Protein AF-A0A1Y4K8Y3-F1 (afdb_monomer_lite)

Structure (mmCIF, N/CA/C/O backbone):
data_AF-A0A1Y4K8Y3-F1
#
_entry.id   AF-A0A1Y4K8Y3-F1
#
loop_
_atom_site.group_PDB
_atom_site.id
_atom_site.type_symbol
_atom_site.label_atom_id
_atom_site.label_alt_id
_atom_site.label_comp_id
_atom_site.label_asym_id
_atom_site.label_entity_id
_atom_site.label_seq_id
_atom_site.pdbx_PDB_ins_code
_atom_site.Cartn_x
_atom_site.Cartn_y
_atom_site.Cartn_z
_atom_site.occupancy
_atom_site.B_iso_or_equiv
_atom_site.auth_seq_id
_atom_site.auth_comp_id
_atom_site.auth_asym_id
_atom_site.auth_atom_id
_atom_site.pdbx_PDB_model_num
ATOM 1 N N . MET A 1 1 ? -15.228 -3.452 18.175 1.00 73.75 1 MET A N 1
ATOM 2 C CA . MET A 1 1 ? -16.050 -2.601 17.292 1.00 73.75 1 MET A CA 1
ATOM 3 C C . MET A 1 1 ? -17.521 -2.968 17.470 1.00 73.75 1 MET A C 1
ATOM 5 O O . MET A 1 1 ? -17.824 -4.160 17.408 1.00 73.75 1 MET A O 1
ATOM 9 N N . PRO A 1 2 ? -18.413 -1.992 17.716 1.00 83.81 2 PRO A N 1
ATOM 10 C CA . PRO A 1 2 ? -19.859 -2.220 17.795 1.00 83.81 2 PRO A CA 1
ATOM 11 C C . PRO A 1 2 ? -20.422 -2.843 16.509 1.00 83.81 2 PRO A C 1
ATOM 13 O O . PRO A 1 2 ? -19.918 -2.574 15.419 1.00 83.81 2 PRO A O 1
ATOM 16 N N . LYS A 1 3 ? -21.483 -3.657 16.615 1.00 85.31 3 LYS A N 1
ATOM 17 C CA . LYS A 1 3 ? -22.119 -4.289 15.438 1.00 85.31 3 LYS A CA 1
ATOM 18 C C . LYS A 1 3 ? -22.647 -3.255 14.435 1.00 85.31 3 LYS A C 1
ATOM 20 O O . LYS A 1 3 ? -22.544 -3.491 13.237 1.00 85.31 3 LYS A O 1
ATOM 25 N N . SER A 1 4 ? -23.154 -2.120 14.919 1.00 87.12 4 SER A N 1
ATOM 26 C CA . SER A 1 4 ? -23.685 -1.018 14.105 1.00 87.12 4 SER A CA 1
ATOM 27 C C . SER A 1 4 ? -22.644 -0.403 13.165 1.00 87.12 4 SER A C 1
ATOM 29 O O . SER A 1 4 ? -22.965 -0.058 12.036 1.00 87.12 4 SER A O 1
ATOM 31 N N . CYS A 1 5 ? -21.381 -0.331 13.586 1.00 86.19 5 CYS A N 1
ATOM 32 C CA . CYS A 1 5 ? -20.298 0.269 12.801 1.00 86.19 5 CYS A CA 1
ATOM 33 C C . CYS A 1 5 ? -19.606 -0.729 11.860 1.00 86.19 5 CYS A C 1
ATOM 35 O O . CYS A 1 5 ? -18.654 -0.370 11.171 1.00 86.19 5 CYS A O 1
ATOM 37 N N . ARG A 1 6 ? -20.046 -1.997 11.831 1.00 87.62 6 ARG A N 1
ATOM 38 C CA . ARG A 1 6 ? -19.361 -3.053 11.076 1.00 87.62 6 ARG A CA 1
ATOM 39 C C . ARG A 1 6 ? -19.302 -2.759 9.584 1.00 87.62 6 ARG A C 1
ATOM 41 O O . ARG A 1 6 ? -18.228 -2.868 9.015 1.00 87.62 6 ARG A O 1
ATOM 48 N N . PHE A 1 7 ? -20.426 -2.404 8.974 1.00 90.44 7 PHE A N 1
ATOM 49 C CA . PHE A 1 7 ? -20.489 -2.161 7.531 1.00 90.44 7 PHE A CA 1
ATOM 50 C C . PHE A 1 7 ? -19.975 -0.777 7.132 1.00 90.44 7 PHE A C 1
ATOM 52 O O . PHE A 1 7 ? -19.549 -0.601 6.002 1.00 90.44 7 PHE A O 1
ATOM 59 N N . LEU A 1 8 ? -19.985 0.181 8.062 1.00 87.69 8 LEU A N 1
ATOM 60 C CA . LEU A 1 8 ? -19.540 1.551 7.802 1.00 87.69 8 LEU A CA 1
ATOM 61 C C . LEU A 1 8 ? -18.028 1.726 7.955 1.00 87.69 8 LEU A C 1
ATOM 63 O O . LEU A 1 8 ? -17.446 2.558 7.277 1.00 87.69 8 LEU A O 1
ATOM 67 N N . ILE A 1 9 ? -17.405 0.971 8.861 1.00 87.75 9 ILE A N 1
ATOM 68 C CA . ILE A 1 9 ? -15.992 1.148 9.215 1.00 87.75 9 ILE A CA 1
ATOM 69 C C . ILE A 1 9 ? -15.259 -0.182 9.093 1.00 87.75 9 ILE A C 1
ATOM 71 O O . ILE A 1 9 ? -14.311 -0.310 8.333 1.00 87.75 9 ILE A O 1
ATOM 75 N N . GLY A 1 10 ? -15.722 -1.216 9.796 1.00 89.56 10 GLY A N 1
ATOM 76 C CA . GLY A 1 10 ? -14.956 -2.460 9.890 1.00 89.56 10 GLY A CA 1
ATOM 77 C C . GLY A 1 10 ? -14.753 -3.200 8.570 1.00 89.56 10 GLY A C 1
ATOM 78 O O . GLY A 1 10 ? -13.669 -3.730 8.348 1.00 89.56 10 GLY A O 1
ATOM 79 N N . VAL A 1 11 ? -15.781 -3.265 7.720 1.00 92.81 11 VAL A N 1
ATOM 8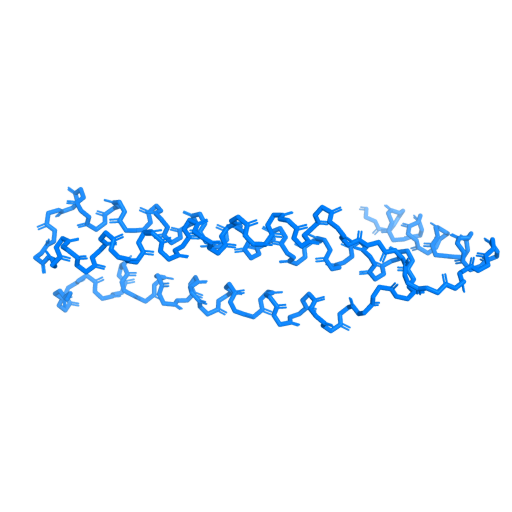0 C CA . VAL A 1 11 ? -15.690 -3.897 6.397 1.00 92.81 11 VAL A CA 1
ATOM 81 C C . VAL A 1 11 ? -14.781 -3.075 5.474 1.00 92.81 11 VAL A C 1
ATOM 83 O O . VAL A 1 11 ? -13.788 -3.654 5.036 1.00 92.81 11 VAL A O 1
ATOM 86 N N . PRO A 1 12 ? -15.001 -1.758 5.273 1.00 93.81 12 PRO A N 1
ATOM 87 C CA . PRO A 1 12 ? -14.096 -0.926 4.477 1.00 93.81 12 PRO A CA 1
ATOM 88 C C . PRO A 1 12 ? -12.637 -0.992 4.937 1.00 93.81 12 PRO A C 1
ATOM 90 O O . PRO A 1 12 ? -11.755 -1.281 4.137 1.00 93.81 12 PRO A O 1
ATOM 93 N N . THR A 1 13 ? -12.364 -0.852 6.237 1.00 93.31 13 THR A N 1
ATOM 94 C CA . THR A 1 13 ? -10.989 -0.913 6.757 1.00 93.31 13 THR A CA 1
ATOM 95 C C . THR A 1 13 ? -10.343 -2.284 6.527 1.00 93.31 13 THR A C 1
ATOM 97 O O . THR A 1 13 ? -9.154 -2.379 6.214 1.00 93.31 13 THR A O 1
ATOM 100 N N . ALA A 1 14 ? -11.108 -3.375 6.644 1.00 94.12 14 ALA A N 1
ATOM 101 C CA . ALA A 1 14 ? -10.604 -4.713 6.336 1.00 94.12 14 ALA A CA 1
ATOM 102 C C . ALA A 1 14 ? -10.335 -4.907 4.832 1.00 94.12 14 ALA A C 1
ATOM 104 O O . ALA A 1 14 ? -9.379 -5.594 4.463 1.00 94.12 14 ALA A O 1
ATOM 105 N N . GLU A 1 15 ? -11.154 -4.311 3.968 1.00 96.62 15 GLU A N 1
ATOM 106 C CA . GLU A 1 15 ? -10.958 -4.317 2.517 1.00 96.62 15 GLU A CA 1
ATOM 107 C C . GLU A 1 15 ? -9.724 -3.508 2.115 1.00 96.62 15 GLU A C 1
ATOM 109 O O . GLU A 1 15 ? -8.901 -4.027 1.361 1.00 96.62 15 GLU A O 1
ATOM 114 N N . THR A 1 16 ? -9.520 -2.323 2.693 1.00 97.19 16 THR A N 1
ATOM 115 C CA . THR A 1 16 ? -8.303 -1.514 2.519 1.00 97.19 16 THR A CA 1
ATOM 116 C C . THR A 1 16 ? -7.059 -2.300 2.934 1.00 97.19 16 THR A C 1
ATOM 118 O O . THR A 1 16 ? -6.095 -2.397 2.176 1.00 97.19 16 THR A O 1
ATOM 121 N N . ALA A 1 17 ? -7.088 -2.967 4.095 1.00 96.19 17 ALA A N 1
ATOM 122 C CA . ALA A 1 17 ? -5.971 -3.802 4.543 1.00 96.19 17 ALA A CA 1
ATOM 123 C C . ALA A 1 17 ? -5.693 -4.975 3.587 1.00 96.19 17 ALA A C 1
ATOM 125 O O . ALA A 1 17 ? -4.538 -5.328 3.337 1.00 96.19 17 ALA A O 1
ATOM 126 N N . ARG A 1 18 ? -6.741 -5.580 3.016 1.00 97.69 18 ARG A N 1
ATOM 127 C CA . ARG A 1 18 ? -6.597 -6.635 2.005 1.00 97.69 18 ARG A CA 1
ATOM 128 C C . ARG A 1 18 ? -6.032 -6.082 0.694 1.00 97.69 18 ARG A C 1
ATOM 130 O O . ARG A 1 18 ? -5.166 -6.729 0.105 1.00 97.69 18 ARG A O 1
ATOM 137 N N . SER A 1 19 ? -6.492 -4.908 0.260 1.00 98.12 19 SER A N 1
ATOM 138 C CA . SER A 1 19 ? -5.987 -4.197 -0.921 1.00 98.12 19 SER A CA 1
ATOM 139 C C . SER A 1 19 ? -4.497 -3.900 -0.784 1.00 98.12 19 SER A C 1
ATOM 141 O O . SER A 1 19 ? -3.729 -4.263 -1.674 1.00 98.12 19 SER A O 1
ATOM 143 N N . MET A 1 20 ? -4.070 -3.391 0.377 1.00 97.69 20 MET A N 1
ATOM 144 C CA . MET A 1 20 ? -2.667 -3.117 0.690 1.00 97.69 20 MET A CA 1
ATOM 145 C C . MET A 1 20 ? -1.797 -4.353 0.437 1.00 97.69 20 MET A C 1
ATOM 147 O O . MET A 1 20 ? -0.831 -4.307 -0.325 1.00 97.69 20 MET A O 1
ATOM 151 N N . VAL A 1 21 ? -2.166 -5.494 1.030 1.00 97.44 21 VAL A N 1
ATOM 152 C CA . VAL A 1 21 ? -1.422 -6.753 0.867 1.00 97.44 21 VAL A CA 1
ATOM 153 C C . VAL A 1 21 ? -1.449 -7.233 -0.585 1.00 97.44 21 VAL A C 1
ATOM 155 O O . VAL A 1 21 ? -0.421 -7.673 -1.104 1.00 97.44 21 VAL A O 1
ATOM 158 N N . ALA A 1 22 ? -2.592 -7.121 -1.266 1.00 98.19 22 ALA A N 1
ATOM 159 C CA . ALA A 1 22 ? -2.715 -7.492 -2.671 1.00 98.19 22 ALA A CA 1
ATOM 160 C C . ALA A 1 22 ? -1.815 -6.630 -3.571 1.00 98.19 22 ALA A C 1
ATOM 162 O O . ALA A 1 22 ? -1.148 -7.161 -4.456 1.00 98.19 22 ALA A O 1
ATOM 163 N N . ASN A 1 23 ? -1.735 -5.323 -3.326 1.00 98.31 23 ASN A N 1
ATOM 164 C CA . ASN A 1 23 ? -0.879 -4.401 -4.068 1.00 98.31 23 ASN A CA 1
ATOM 165 C C . ASN A 1 23 ? 0.606 -4.667 -3.807 1.00 98.31 23 ASN A C 1
ATOM 167 O O . ASN A 1 23 ? 1.394 -4.701 -4.752 1.00 98.31 23 ASN A O 1
ATOM 171 N N . ILE A 1 24 ? 0.991 -4.967 -2.564 1.00 97.75 24 ILE A N 1
ATOM 172 C CA . ILE A 1 24 ? 2.355 -5.411 -2.244 1.00 97.75 24 ILE A CA 1
ATOM 173 C C . ILE A 1 24 ? 2.692 -6.683 -3.027 1.00 97.75 24 ILE A C 1
ATOM 175 O O . ILE A 1 24 ? 3.727 -6.742 -3.689 1.00 97.75 24 ILE A O 1
ATOM 179 N N . ASN A 1 25 ? 1.818 -7.690 -2.985 1.00 98.06 25 ASN A N 1
ATOM 180 C CA . ASN A 1 25 ? 2.013 -8.955 -3.688 1.00 98.06 25 ASN A CA 1
ATOM 181 C C . ASN A 1 25 ? 2.154 -8.741 -5.209 1.00 98.06 25 ASN A C 1
ATOM 183 O O . ASN A 1 25 ? 3.150 -9.171 -5.796 1.00 98.06 25 ASN A O 1
ATOM 187 N N . ARG A 1 26 ? 1.243 -7.974 -5.824 1.00 97.75 26 ARG A N 1
ATOM 188 C CA . ARG A 1 26 ? 1.317 -7.588 -7.245 1.00 97.75 26 ARG A CA 1
ATOM 189 C C . ARG A 1 26 ? 2.638 -6.905 -7.579 1.00 97.75 26 ARG A C 1
ATOM 191 O O . ARG A 1 26 ? 3.278 -7.281 -8.555 1.00 97.75 26 ARG A O 1
ATOM 198 N N . ALA A 1 27 ? 3.104 -5.973 -6.748 1.00 97.44 27 ALA A N 1
ATOM 199 C CA . ALA A 1 27 ? 4.383 -5.301 -6.965 1.00 97.44 27 ALA A CA 1
ATOM 200 C C . ALA A 1 27 ? 5.570 -6.280 -7.036 1.00 97.44 27 ALA A C 1
ATOM 202 O O . ALA A 1 27 ? 6.507 -6.057 -7.803 1.00 97.44 27 ALA A O 1
ATOM 203 N N . TYR A 1 28 ? 5.553 -7.365 -6.255 1.00 94.81 28 TYR A N 1
ATOM 204 C CA . TYR A 1 28 ? 6.615 -8.374 -6.305 1.00 94.81 28 TYR A CA 1
ATOM 205 C C . TYR A 1 28 ? 6.546 -9.272 -7.539 1.00 94.81 28 TYR A C 1
ATOM 207 O O . TYR A 1 28 ? 7.605 -9.711 -7.988 1.00 94.81 28 TYR A O 1
ATOM 215 N N . HIS A 1 29 ? 5.358 -9.493 -8.109 1.00 96.62 29 HIS A N 1
ATOM 216 C CA . HIS A 1 29 ? 5.208 -10.216 -9.375 1.00 96.62 29 HIS A CA 1
ATOM 217 C C . HIS A 1 29 ? 5.820 -9.461 -10.562 1.00 96.62 29 HIS A C 1
ATOM 219 O O . HIS A 1 29 ? 6.350 -10.092 -11.475 1.00 96.62 29 HIS A O 1
ATOM 225 N N . PHE A 1 30 ? 5.850 -8.127 -10.520 1.00 94.38 30 PHE A N 1
ATOM 226 C CA . PHE A 1 30 ? 6.629 -7.324 -11.464 1.00 94.38 30 PHE A CA 1
ATOM 227 C C . PHE A 1 30 ? 8.110 -7.323 -11.066 1.00 94.38 30 PHE A C 1
ATOM 229 O O . PHE A 1 30 ? 8.621 -6.394 -10.436 1.00 94.38 30 PHE A O 1
ATOM 236 N N . TYR A 1 31 ? 8.831 -8.395 -11.394 1.00 91.75 31 TYR A N 1
ATOM 237 C CA . TYR A 1 31 ? 10.282 -8.425 -11.210 1.00 91.75 31 TYR A CA 1
ATOM 238 C C . TYR A 1 31 ? 10.945 -7.386 -12.132 1.00 91.75 31 TYR A C 1
ATOM 240 O O . TYR A 1 31 ? 10.615 -7.348 -13.317 1.00 91.75 31 TYR A O 1
ATOM 248 N N . PRO A 1 32 ? 11.869 -6.539 -11.640 1.00 91.00 32 PRO A N 1
ATOM 249 C CA . PRO A 1 32 ? 12.369 -5.381 -12.380 1.00 91.00 32 PRO A CA 1
ATOM 250 C C . PRO A 1 32 ? 13.418 -5.758 -13.446 1.00 91.00 32 PRO A C 1
ATOM 252 O O . PRO A 1 32 ? 14.528 -5.242 -13.435 1.00 91.00 32 PRO A O 1
ATOM 255 N N . SER A 1 33 ? 13.082 -6.665 -14.361 1.00 89.25 33 SER A N 1
ATOM 256 C CA . SER A 1 33 ? 13.911 -7.091 -15.500 1.00 89.25 33 SER A CA 1
ATOM 257 C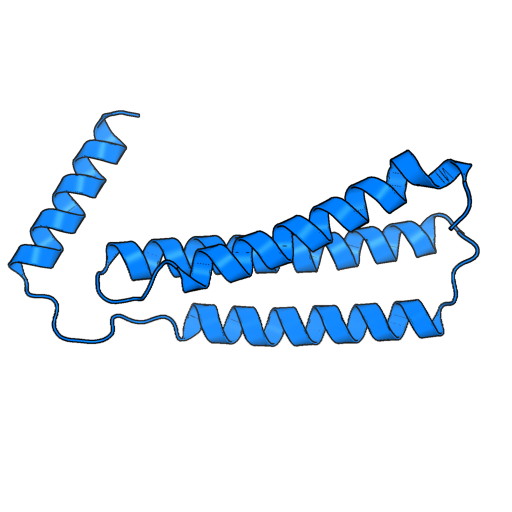 C . SER A 1 33 ? 13.739 -6.224 -16.751 1.00 89.25 33 SER A C 1
ATOM 259 O O . SER A 1 33 ? 14.579 -6.278 -17.644 1.00 89.25 33 SER A O 1
ATOM 261 N N . SER A 1 34 ? 12.678 -5.419 -16.819 1.00 87.94 34 SER A N 1
ATOM 262 C CA . SER A 1 34 ? 12.414 -4.448 -17.887 1.00 87.94 34 SER A CA 1
ATOM 263 C C . SER A 1 34 ? 12.046 -3.085 -17.303 1.00 87.94 34 SER A C 1
ATOM 265 O O . SER A 1 34 ? 11.612 -2.979 -16.147 1.00 87.94 34 SER A O 1
ATOM 267 N N . SER A 1 35 ? 12.201 -2.027 -18.100 1.00 86.12 35 SER A N 1
ATOM 268 C CA . SER A 1 35 ? 11.756 -0.671 -17.753 1.00 86.12 35 SER A CA 1
ATOM 269 C C . SER A 1 35 ? 10.265 -0.631 -17.417 1.00 86.12 35 SER A C 1
ATOM 271 O O . SER A 1 35 ? 9.881 0.005 -16.433 1.00 86.12 35 SER A O 1
ATOM 273 N N . PHE A 1 36 ? 9.442 -1.371 -18.164 1.00 87.94 36 PHE A N 1
ATOM 274 C CA . PHE A 1 36 ? 8.015 -1.511 -17.882 1.00 87.94 36 PHE A CA 1
ATOM 275 C C . PHE A 1 36 ? 7.750 -2.137 -16.504 1.00 87.94 36 PHE A C 1
ATOM 277 O O . PHE A 1 36 ? 7.013 -1.574 -15.696 1.00 87.94 36 PHE A O 1
ATOM 284 N N . ASN A 1 37 ? 8.418 -3.245 -16.167 1.00 91.44 37 ASN A N 1
ATOM 285 C CA . ASN A 1 37 ? 8.223 -3.898 -14.869 1.00 91.44 37 ASN A CA 1
ATOM 286 C C . ASN A 1 37 ? 8.689 -3.023 -13.698 1.00 91.44 37 ASN A C 1
ATOM 288 O O . ASN A 1 37 ? 8.099 -3.058 -12.619 1.00 91.44 37 ASN A O 1
ATOM 292 N N . VAL A 1 38 ? 9.737 -2.217 -13.893 1.00 92.62 38 VAL A N 1
ATOM 293 C CA . VAL A 1 38 ? 10.164 -1.212 -12.906 1.00 92.62 38 VAL A CA 1
ATOM 294 C C . VAL A 1 38 ? 9.055 -0.186 -12.663 1.00 92.62 38 VAL A C 1
ATOM 296 O O . VAL A 1 38 ? 8.809 0.176 -11.508 1.00 92.62 38 VAL A O 1
ATOM 299 N N . LEU A 1 39 ? 8.387 0.275 -13.723 1.00 92.81 39 LEU A N 1
ATOM 300 C CA . LEU A 1 39 ? 7.285 1.231 -13.638 1.00 92.81 39 LEU A CA 1
ATOM 301 C C . LEU A 1 39 ? 6.072 0.624 -12.924 1.00 92.81 39 LEU A C 1
ATOM 303 O O . LEU A 1 39 ? 5.611 1.188 -11.931 1.00 92.81 39 LEU A O 1
ATOM 307 N N . GLU A 1 40 ? 5.624 -0.560 -13.340 1.00 94.94 40 GLU A N 1
ATOM 308 C CA . GLU A 1 40 ? 4.480 -1.245 -12.726 1.00 94.94 40 GLU A CA 1
ATOM 309 C C . GLU A 1 40 ? 4.744 -1.595 -11.258 1.00 94.94 40 GLU A C 1
ATOM 311 O O . GLU A 1 40 ? 3.912 -1.345 -10.383 1.00 94.94 40 GLU A O 1
ATOM 316 N N . ARG A 1 41 ? 5.951 -2.060 -10.923 1.00 96.94 41 ARG A N 1
ATOM 317 C CA . ARG A 1 41 ? 6.331 -2.289 -9.524 1.00 96.94 41 ARG A CA 1
ATOM 318 C C . ARG A 1 41 ? 6.239 -1.016 -8.687 1.00 96.94 41 ARG A C 1
ATOM 320 O O . ARG A 1 41 ? 5.727 -1.054 -7.569 1.00 96.94 41 ARG A O 1
ATOM 327 N N . ARG A 1 42 ? 6.708 0.125 -9.204 1.00 97.25 42 ARG A N 1
ATOM 328 C CA . ARG A 1 42 ? 6.595 1.420 -8.507 1.00 97.25 42 ARG A CA 1
ATOM 329 C C . ARG A 1 42 ? 5.142 1.871 -8.363 1.00 97.25 42 ARG A C 1
ATOM 331 O O . ARG A 1 42 ? 4.798 2.432 -7.319 1.00 97.25 42 ARG A O 1
ATOM 338 N N . ARG A 1 43 ? 4.303 1.610 -9.369 1.00 97.25 43 ARG A N 1
ATOM 339 C CA . ARG A 1 43 ? 2.863 1.886 -9.344 1.00 97.25 43 ARG A CA 1
ATOM 340 C C . ARG A 1 43 ? 2.181 1.117 -8.216 1.00 97.25 43 ARG A C 1
ATOM 342 O O . ARG A 1 43 ? 1.601 1.743 -7.336 1.00 97.25 43 ARG A O 1
ATOM 349 N N . TYR A 1 44 ? 2.321 -0.206 -8.169 1.00 98.31 44 TYR A N 1
ATOM 350 C CA . TYR A 1 44 ? 1.687 -1.017 -7.123 1.00 98.31 44 TYR A CA 1
ATOM 351 C C . TYR A 1 44 ? 2.234 -0.736 -5.719 1.00 98.31 44 TYR A C 1
ATOM 353 O O . TYR A 1 44 ? 1.463 -0.723 -4.764 1.00 98.31 44 TYR A O 1
ATOM 361 N N . LEU A 1 45 ? 3.529 -0.425 -5.575 1.00 98.19 45 LEU A N 1
ATOM 362 C CA . LEU A 1 45 ? 4.064 0.053 -4.293 1.00 98.19 45 LEU A CA 1
ATOM 363 C C . LEU A 1 45 ? 3.439 1.387 -3.869 1.00 98.19 45 LEU A C 1
ATOM 365 O O . LEU A 1 45 ? 3.227 1.602 -2.683 1.00 98.19 45 LEU A O 1
ATOM 369 N N . THR A 1 46 ? 3.132 2.276 -4.816 1.00 98.31 46 THR A N 1
ATOM 370 C CA . THR A 1 46 ? 2.441 3.542 -4.525 1.00 98.31 46 THR A CA 1
ATOM 371 C C . THR A 1 46 ? 0.999 3.306 -4.090 1.00 98.31 46 THR A C 1
ATOM 373 O O . THR A 1 46 ? 0.573 3.908 -3.113 1.00 98.31 46 THR A O 1
ATOM 376 N N . LEU A 1 47 ? 0.281 2.391 -4.746 1.00 98.38 47 LEU A N 1
ATOM 377 C CA . LEU A 1 47 ? -1.071 2.008 -4.330 1.00 98.38 47 LEU A CA 1
ATOM 378 C C . LEU A 1 47 ? -1.080 1.391 -2.926 1.00 98.38 47 LEU A C 1
ATOM 380 O O . LEU A 1 47 ? -1.912 1.754 -2.107 1.00 98.38 47 LEU A O 1
ATOM 384 N N . ALA A 1 48 ? -0.109 0.530 -2.609 1.00 98.38 48 ALA A N 1
ATOM 385 C CA . ALA A 1 48 ? 0.021 -0.028 -1.266 1.00 98.38 48 ALA A CA 1
ATOM 386 C C . ALA A 1 48 ? 0.302 1.046 -0.197 1.00 98.38 48 ALA A C 1
ATOM 388 O O . ALA A 1 48 ? -0.232 0.952 0.902 1.00 98.38 48 ALA A O 1
ATOM 389 N N . ILE A 1 49 ? 1.115 2.065 -0.511 1.00 98.19 49 ILE A N 1
ATOM 390 C CA . ILE A 1 49 ? 1.344 3.209 0.389 1.00 98.19 49 ILE A CA 1
ATOM 391 C C . ILE A 1 49 ? 0.039 3.979 0.615 1.00 98.19 49 ILE A C 1
ATOM 393 O O . ILE A 1 49 ? -0.285 4.275 1.760 1.00 98.19 49 ILE A O 1
ATOM 397 N N . ALA A 1 50 ? -0.721 4.249 -0.450 1.00 98.19 50 ALA A N 1
ATOM 398 C CA . ALA A 1 50 ? -2.014 4.921 -0.344 1.00 98.19 50 ALA A CA 1
ATOM 399 C C . ALA A 1 50 ? -3.004 4.118 0.519 1.00 98.19 50 ALA A C 1
ATOM 401 O O . ALA A 1 50 ? -3.688 4.694 1.360 1.00 98.19 50 ALA 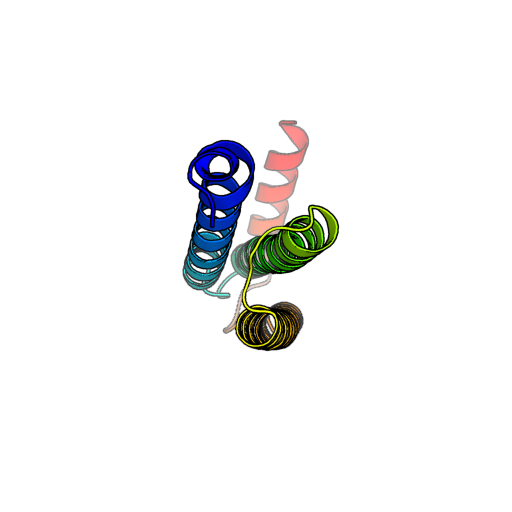A O 1
ATOM 402 N N . ASP A 1 51 ? -3.026 2.787 0.390 1.00 98.25 51 ASP A N 1
ATOM 403 C CA . ASP A 1 51 ? -3.838 1.929 1.260 1.00 98.25 51 ASP A CA 1
ATOM 404 C C . ASP A 1 51 ? -3.385 2.020 2.735 1.00 98.25 51 ASP A C 1
ATOM 406 O O . ASP A 1 51 ? -4.224 2.068 3.632 1.00 98.25 51 ASP A O 1
ATOM 410 N N . CYS A 1 52 ? -2.075 2.084 3.021 1.00 97.44 52 CYS A N 1
ATOM 411 C CA . CYS A 1 52 ? -1.581 2.304 4.389 1.00 97.44 52 CYS A CA 1
ATOM 412 C C . CYS A 1 52 ? -2.033 3.657 4.960 1.00 97.44 52 CYS A C 1
ATOM 414 O O . CYS A 1 52 ? -2.449 3.727 6.115 1.00 97.44 52 CYS A O 1
ATOM 416 N N . GLU A 1 53 ? -1.952 4.723 4.163 1.00 97.19 53 GLU A N 1
ATOM 417 C CA . GLU A 1 53 ? -2.410 6.062 4.549 1.00 97.19 53 GLU A CA 1
ATOM 418 C C . GLU A 1 53 ? -3.924 6.068 4.803 1.00 97.19 53 GLU A C 1
ATOM 420 O O . GLU A 1 53 ? -4.381 6.611 5.808 1.00 97.19 53 GLU A O 1
ATOM 425 N N . GLN A 1 54 ? -4.701 5.372 3.970 1.00 96.75 54 GLN A N 1
ATOM 426 C CA . GLN A 1 54 ? -6.137 5.205 4.177 1.00 96.75 54 GLN A CA 1
ATOM 427 C C . GLN A 1 54 ? -6.446 4.460 5.484 1.00 96.75 54 GLN A C 1
ATOM 429 O O . GLN A 1 54 ? -7.348 4.861 6.213 1.00 96.75 54 GLN A O 1
ATOM 434 N N . LEU A 1 55 ? -5.670 3.431 5.847 1.00 95.44 55 LEU A N 1
ATOM 435 C CA . LEU A 1 55 ? -5.824 2.761 7.145 1.00 95.44 55 LEU A CA 1
ATOM 436 C C . LEU A 1 55 ? -5.579 3.712 8.325 1.00 95.44 55 LEU A C 1
ATOM 438 O O . LEU A 1 55 ? -6.270 3.607 9.339 1.00 95.44 55 LEU A O 1
ATOM 442 N N . LEU A 1 56 ? -4.619 4.636 8.219 1.00 94.81 56 LEU A N 1
ATOM 443 C CA . LEU A 1 56 ? -4.385 5.658 9.246 1.00 94.81 56 LEU A CA 1
ATOM 444 C C . LEU A 1 56 ? -5.579 6.614 9.370 1.00 94.81 56 LEU A C 1
ATOM 446 O O . LEU A 1 56 ? -6.008 6.907 10.488 1.00 94.81 56 LEU A O 1
ATOM 450 N N . LEU A 1 57 ? -6.155 7.041 8.244 1.00 94.19 57 LEU A N 1
ATOM 451 C CA . LEU A 1 57 ? -7.357 7.880 8.221 1.00 94.19 57 LEU A CA 1
ATOM 452 C C . LEU A 1 57 ? -8.569 7.156 8.820 1.00 94.19 57 LEU A C 1
ATOM 454 O O . LEU A 1 57 ? -9.294 7.735 9.629 1.00 94.19 57 LEU A O 1
ATOM 458 N N . ASP A 1 58 ? -8.755 5.875 8.503 1.00 91.62 58 ASP A N 1
ATOM 459 C CA . ASP A 1 58 ? -9.810 5.043 9.085 1.00 91.62 58 ASP A CA 1
ATOM 460 C C . ASP A 1 58 ? -9.644 4.922 10.611 1.00 91.62 58 ASP A C 1
ATOM 462 O O . ASP A 1 58 ? -10.609 5.027 11.372 1.00 91.62 58 ASP A O 1
ATOM 466 N N . MET A 1 59 ? -8.406 4.733 11.083 1.00 90.56 59 MET A N 1
ATOM 467 C CA . MET A 1 59 ? -8.066 4.690 12.510 1.00 90.56 59 MET A CA 1
ATOM 468 C C . MET A 1 59 ? -8.338 6.017 13.220 1.00 90.56 59 MET A C 1
ATOM 470 O O . MET A 1 59 ? -8.859 6.017 14.339 1.00 90.56 59 MET A O 1
ATOM 474 N N . GLN A 1 60 ? -8.045 7.138 12.567 1.00 90.06 60 GLN A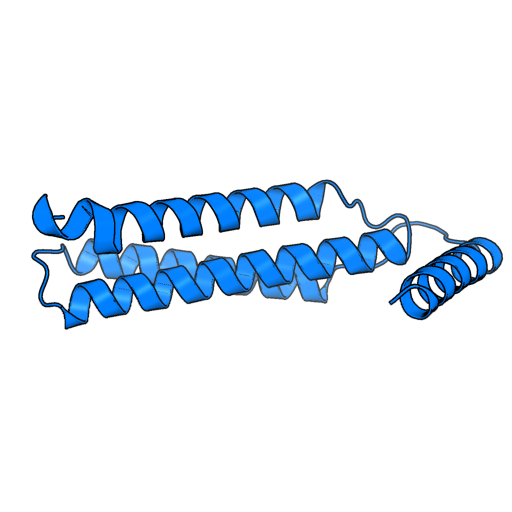 N 1
ATOM 475 C CA . GLN A 1 60 ? -8.393 8.461 13.070 1.00 90.06 60 GLN A CA 1
ATOM 476 C C . GLN A 1 60 ? -9.914 8.652 13.128 1.00 90.06 60 GLN A C 1
ATOM 478 O O . GLN A 1 60 ? -10.437 9.047 14.168 1.00 90.06 60 GLN A O 1
ATOM 483 N N . CYS A 1 61 ? -10.641 8.258 12.081 1.00 89.62 61 CYS A N 1
ATOM 484 C CA . CYS A 1 61 ? -12.102 8.304 12.051 1.00 89.62 61 CYS A CA 1
ATOM 485 C C . CYS A 1 61 ? -12.724 7.480 13.191 1.00 89.62 61 CYS A C 1
ATOM 487 O O . CYS A 1 61 ? -13.643 7.942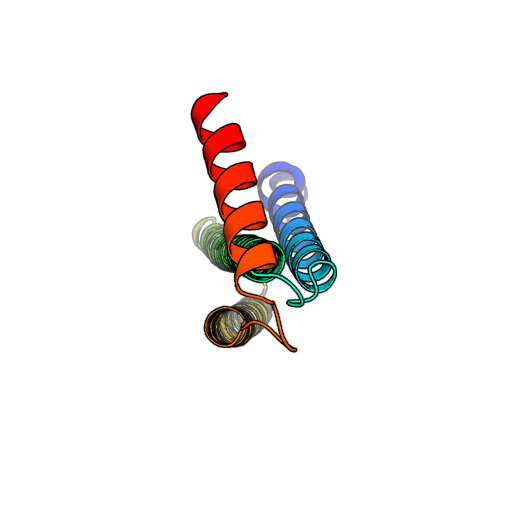 13.866 1.00 89.62 61 CYS A O 1
ATOM 489 N N . MET A 1 62 ? -12.184 6.289 13.478 1.00 88.50 62 MET A N 1
ATOM 490 C CA . MET A 1 62 ? -12.625 5.460 14.606 1.00 88.50 62 MET A CA 1
ATOM 491 C C . MET A 1 62 ? -12.470 6.159 15.961 1.00 88.50 62 MET A C 1
ATOM 493 O O . MET A 1 62 ? -13.326 5.992 16.835 1.00 88.50 62 MET A O 1
ATOM 497 N N . LYS A 1 63 ? -11.383 6.916 16.141 1.00 87.19 63 LYS A N 1
ATOM 498 C CA . LYS A 1 63 ? -11.125 7.702 17.350 1.00 87.19 63 LYS A CA 1
ATOM 499 C C . LYS A 1 63 ? -12.081 8.894 17.443 1.00 87.19 63 LYS A C 1
ATOM 501 O O . LYS A 1 63 ? -12.707 9.077 18.485 1.00 87.19 63 LYS A O 1
ATOM 506 N N . ASP A 1 64 ? -12.226 9.656 16.363 1.00 88.88 64 ASP A N 1
ATOM 507 C CA . ASP A 1 64 ? -13.033 10.882 16.323 1.00 88.88 64 ASP A CA 1
ATOM 508 C C . ASP A 1 64 ? -14.537 10.588 16.442 1.00 88.88 64 ASP A C 1
ATOM 510 O O . ASP A 1 64 ? -15.278 11.347 17.062 1.00 88.88 64 ASP A O 1
ATOM 514 N N . ALA A 1 65 ? -14.985 9.432 15.945 1.00 86.38 65 ALA A N 1
ATOM 515 C CA . ALA A 1 65 ? -16.350 8.937 16.123 1.00 86.38 65 ALA A CA 1
ATOM 516 C C . ALA A 1 65 ? -16.654 8.447 17.557 1.00 86.38 65 ALA A C 1
ATOM 518 O O . ALA A 1 65 ? -17.769 7.995 17.825 1.00 86.38 65 ALA A O 1
ATOM 519 N N . GLY A 1 66 ? -15.682 8.485 18.478 1.00 85.69 66 GLY A N 1
ATOM 520 C CA . GLY A 1 66 ? -15.877 8.102 19.878 1.00 85.69 66 GLY A CA 1
ATOM 521 C C . GLY A 1 66 ? -16.171 6.614 20.077 1.00 85.69 66 GLY A C 1
ATOM 522 O O . GLY A 1 66 ? -16.855 6.234 21.030 1.00 85.69 66 GLY A O 1
ATOM 523 N N . LEU A 1 67 ? -15.696 5.750 19.173 1.00 85.69 67 LEU A N 1
ATOM 524 C CA . LEU A 1 67 ? -15.934 4.317 19.304 1.00 85.69 67 LEU A CA 1
ATOM 525 C C . LEU A 1 67 ? -15.244 3.764 20.561 1.00 85.69 67 LEU A C 1
ATOM 527 O O . LEU A 1 67 ? -14.154 4.211 20.917 1.00 85.69 67 LEU A O 1
ATOM 531 N N . PRO A 1 68 ? -15.813 2.731 21.211 1.00 85.44 68 PRO A N 1
ATOM 532 C CA . PRO A 1 68 ? -15.179 2.063 22.343 1.00 85.44 68 PRO A CA 1
ATOM 533 C C . PRO A 1 68 ? -14.020 1.184 21.845 1.00 85.44 68 PRO A C 1
ATOM 535 O O . PRO A 1 68 ? -14.140 -0.039 21.708 1.00 85.44 68 PRO A O 1
ATOM 538 N N . ILE A 1 69 ? -12.907 1.826 21.497 1.00 84.38 69 ILE A N 1
ATOM 539 C CA . ILE A 1 69 ? -11.682 1.210 20.995 1.00 84.38 69 ILE A CA 1
ATOM 540 C C . ILE A 1 69 ? -10.575 1.279 22.046 1.00 84.38 69 ILE A C 1
ATOM 542 O O . ILE A 1 69 ? -10.468 2.222 22.824 1.00 84.38 69 ILE A O 1
ATOM 546 N N . ASN A 1 70 ? -9.725 0.255 22.068 1.00 88.19 70 ASN A N 1
ATOM 547 C CA . ASN A 1 70 ? -8.544 0.257 22.920 1.00 88.19 70 ASN A CA 1
ATOM 548 C C . ASN A 1 70 ? -7.465 1.137 22.269 1.00 88.19 70 ASN A C 1
ATOM 550 O O . ASN A 1 70 ? -6.873 0.735 21.266 1.00 88.19 70 ASN A O 1
ATOM 554 N N . VAL A 1 71 ? -7.218 2.312 22.852 1.00 84.69 71 VAL A N 1
ATOM 555 C CA . VAL A 1 71 ? -6.282 3.320 22.327 1.00 84.69 71 VAL A CA 1
ATOM 556 C C . VAL A 1 71 ? -4.859 2.772 22.212 1.00 84.69 71 VAL A C 1
ATOM 558 O O . VAL A 1 71 ? -4.239 2.941 21.171 1.00 84.69 71 VAL A O 1
ATOM 561 N N . ASN A 1 72 ? -4.379 2.001 23.192 1.00 88.81 72 ASN A N 1
ATOM 562 C CA . ASN A 1 72 ? -3.040 1.395 23.137 1.00 88.81 72 ASN A CA 1
ATOM 563 C C . ASN A 1 72 ? -2.898 0.421 21.955 1.00 88.81 72 ASN A C 1
ATOM 565 O O . ASN A 1 72 ? -1.853 0.346 21.310 1.00 88.81 72 ASN A O 1
ATOM 569 N N . ARG A 1 73 ? -3.958 -0.342 21.644 1.00 88.12 73 ARG A N 1
ATOM 570 C CA . ARG A 1 73 ? -3.963 -1.216 20.458 1.00 88.12 73 ARG A CA 1
ATOM 571 C C . ARG A 1 73 ? -3.987 -0.397 19.171 1.00 88.12 73 ARG A C 1
ATOM 573 O O . ARG A 1 73 ? -3.305 -0.783 18.228 1.00 88.12 73 ARG A O 1
ATOM 580 N N . LEU A 1 74 ? -4.734 0.706 19.140 1.00 88.38 74 LEU A N 1
ATOM 581 C CA . LEU A 1 74 ? -4.782 1.604 17.988 1.00 88.38 74 LEU A CA 1
ATOM 582 C C . LEU A 1 74 ? -3.417 2.258 17.732 1.00 88.38 74 LEU A C 1
ATOM 584 O O . LEU A 1 74 ? -2.931 2.226 16.610 1.00 88.38 74 LEU A O 1
ATOM 588 N N . GLU A 1 75 ? -2.755 2.765 18.770 1.00 89.50 75 GLU A N 1
ATOM 589 C CA . GLU A 1 75 ? -1.414 3.351 18.669 1.00 89.50 75 GLU A CA 1
ATOM 590 C C . GLU A 1 75 ? -0.380 2.355 18.138 1.00 89.50 75 GLU A C 1
ATOM 592 O O . GLU A 1 75 ? 0.465 2.714 17.319 1.00 89.50 75 GLU A O 1
ATOM 597 N N . ASN A 1 76 ? -0.450 1.091 18.561 1.00 92.75 76 ASN A N 1
ATOM 598 C CA . ASN A 1 76 ? 0.422 0.051 18.020 1.00 92.75 76 ASN A CA 1
ATOM 599 C C . ASN A 1 76 ? 0.166 -0.191 16.526 1.00 92.75 76 ASN A C 1
ATOM 601 O O . ASN A 1 76 ? 1.121 -0.349 15.770 1.00 92.75 76 ASN A O 1
ATOM 605 N N . LEU A 1 77 ? -1.098 -0.187 16.090 1.00 91.44 77 LEU A N 1
ATOM 606 C CA . LEU A 1 77 ? -1.448 -0.328 14.674 1.00 91.44 77 LEU A CA 1
ATOM 607 C C . LEU A 1 77 ? -0.975 0.871 13.844 1.00 91.44 77 LEU A C 1
ATOM 609 O O . LEU A 1 77 ? -0.439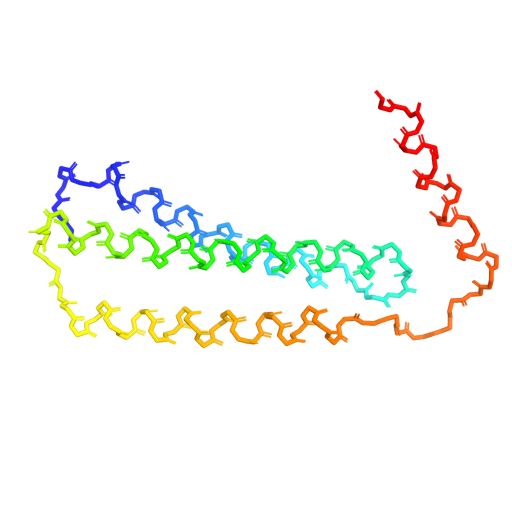 0.667 12.759 1.00 91.44 77 LEU A O 1
ATOM 613 N N . ILE A 1 78 ? -1.096 2.089 14.375 1.00 92.00 78 ILE A N 1
ATOM 614 C CA . ILE A 1 78 ? -0.576 3.311 13.747 1.00 92.00 78 ILE A CA 1
ATOM 615 C C . ILE A 1 78 ? 0.940 3.199 13.556 1.00 92.00 78 ILE A C 1
ATOM 617 O O . ILE A 1 78 ? 1.425 3.310 12.434 1.00 92.00 78 ILE A O 1
ATOM 621 N N . LYS A 1 79 ? 1.687 2.850 14.614 1.00 95.06 79 LYS A N 1
ATOM 622 C CA . LYS A 1 79 ? 3.147 2.655 14.535 1.00 95.06 79 LYS A CA 1
ATOM 623 C C . LYS A 1 79 ? 3.539 1.592 13.507 1.00 95.06 79 LYS A C 1
ATOM 625 O O . LYS A 1 79 ? 4.543 1.744 12.814 1.00 95.06 79 LYS A O 1
ATOM 630 N N . MET A 1 80 ? 2.772 0.505 13.416 1.00 95.06 80 MET A N 1
ATOM 631 C CA . MET A 1 80 ? 2.996 -0.539 12.414 1.00 95.06 80 MET A CA 1
ATOM 632 C C . MET A 1 80 ? 2.754 -0.026 10.992 1.00 95.06 80 MET A C 1
ATOM 634 O O . MET A 1 80 ? 3.570 -0.308 10.116 1.00 95.06 80 MET A O 1
ATOM 638 N N . ALA A 1 81 ? 1.672 0.722 10.768 1.00 93.94 81 ALA A N 1
ATOM 639 C CA . ALA A 1 81 ? 1.352 1.307 9.470 1.00 93.94 81 ALA A CA 1
ATOM 640 C C . ALA A 1 81 ? 2.410 2.337 9.038 1.00 93.94 81 ALA A C 1
ATOM 642 O O . ALA A 1 81 ? 2.924 2.230 7.928 1.00 93.94 81 ALA A O 1
ATOM 643 N N . ASP A 1 82 ? 2.834 3.239 9.927 1.00 95.12 82 ASP A N 1
ATOM 644 C CA . ASP A 1 82 ? 3.903 4.214 9.656 1.00 95.12 82 ASP A CA 1
ATOM 645 C C . ASP A 1 82 ? 5.233 3.532 9.306 1.00 95.12 82 ASP A C 1
ATOM 647 O O . ASP A 1 82 ? 5.912 3.891 8.337 1.00 95.12 82 ASP A O 1
ATOM 651 N N . ALA A 1 83 ? 5.604 2.499 10.069 1.00 97.06 83 ALA A N 1
ATOM 652 C CA . ALA A 1 83 ? 6.803 1.720 9.787 1.00 97.06 83 ALA A CA 1
ATOM 653 C C . ALA A 1 83 ? 6.716 1.021 8.420 1.00 97.06 83 ALA A C 1
ATOM 655 O O . ALA A 1 83 ? 7.721 0.925 7.708 1.00 97.06 83 ALA A O 1
ATOM 656 N N . GLU A 1 84 ? 5.536 0.531 8.039 1.00 97.00 84 GLU A N 1
ATOM 657 C CA . GLU A 1 84 ? 5.327 -0.105 6.741 1.00 97.00 84 GLU A CA 1
ATOM 658 C C . GLU A 1 84 ? 5.372 0.911 5.594 1.00 97.00 84 GLU A C 1
ATOM 660 O O . GLU A 1 84 ? 6.071 0.664 4.609 1.00 97.00 84 GLU A O 1
ATOM 665 N N . ILE A 1 85 ? 4.769 2.095 5.752 1.00 97.44 85 ILE A N 1
ATOM 666 C CA . ILE A 1 85 ? 4.888 3.214 4.802 1.00 97.44 85 ILE A CA 1
ATOM 667 C C . ILE A 1 85 ? 6.365 3.521 4.537 1.00 97.44 85 ILE A C 1
ATOM 669 O O . ILE A 1 85 ? 6.790 3.548 3.379 1.00 97.44 85 ILE A O 1
ATOM 673 N N . GLY A 1 86 ? 7.180 3.665 5.588 1.00 97.88 86 GLY A N 1
ATOM 674 C CA . GLY A 1 86 ? 8.614 3.933 5.447 1.00 97.88 86 GLY A CA 1
ATOM 675 C C . GLY A 1 86 ? 9.355 2.849 4.651 1.00 97.88 86 GLY A C 1
ATOM 676 O O . GLY A 1 86 ? 10.156 3.150 3.754 1.00 97.88 86 GLY A O 1
ATOM 677 N N . LYS A 1 87 ? 9.056 1.568 4.906 1.00 97.94 87 LYS A N 1
ATOM 678 C CA . LYS A 1 87 ? 9.636 0.446 4.145 1.00 97.94 87 LYS A CA 1
ATOM 679 C C . LYS A 1 87 ? 9.201 0.468 2.682 1.00 97.94 87 LYS A C 1
ATOM 681 O O . LYS A 1 87 ? 10.040 0.268 1.800 1.00 97.94 87 LYS A O 1
ATOM 686 N N . LEU A 1 88 ? 7.917 0.691 2.409 1.00 97.62 88 LEU A N 1
ATOM 687 C CA . LEU A 1 88 ? 7.371 0.705 1.052 1.00 97.62 88 LEU A CA 1
ATOM 688 C C . LEU A 1 88 ? 7.905 1.893 0.247 1.00 97.62 88 LEU A C 1
ATOM 690 O O . LEU A 1 88 ? 8.325 1.710 -0.897 1.00 97.62 88 LEU A O 1
ATOM 694 N N . GLN A 1 89 ? 7.996 3.080 0.849 1.00 97.69 89 GLN A N 1
ATOM 695 C CA . GLN A 1 89 ? 8.609 4.261 0.235 1.00 97.69 89 GLN A CA 1
ATOM 696 C C . GLN A 1 89 ? 10.078 4.009 -0.122 1.00 97.69 89 GLN A C 1
ATOM 698 O O . GLN A 1 89 ? 10.505 4.303 -1.244 1.00 97.69 89 GLN A O 1
ATOM 703 N N . SER A 1 90 ? 10.841 3.404 0.795 1.00 97.50 90 SER A N 1
ATOM 704 C CA . SER A 1 90 ? 12.229 3.013 0.542 1.00 97.50 90 SER A CA 1
ATOM 705 C C . SER A 1 90 ? 12.332 1.991 -0.597 1.00 97.50 90 SER A C 1
ATOM 707 O O . SER A 1 90 ? 13.101 2.189 -1.541 1.00 97.50 90 SER A O 1
ATOM 709 N N . LYS A 1 91 ? 11.506 0.934 -0.590 1.00 96.31 91 LYS A N 1
ATOM 710 C CA . LYS A 1 91 ? 11.459 -0.062 -1.676 1.00 96.31 91 LYS A CA 1
ATOM 711 C C . LYS A 1 91 ? 11.108 0.576 -3.019 1.00 96.31 91 LYS A C 1
ATOM 713 O O . LYS A 1 91 ? 11.760 0.278 -4.018 1.00 96.31 91 LYS A O 1
ATOM 718 N N . ARG A 1 92 ? 10.132 1.487 -3.055 1.00 96.19 92 ARG A N 1
ATOM 719 C CA . ARG A 1 92 ? 9.734 2.214 -4.268 1.00 96.19 92 ARG A CA 1
ATOM 720 C C . ARG A 1 92 ? 10.897 3.036 -4.818 1.00 96.19 92 ARG A C 1
ATOM 722 O O . ARG A 1 92 ? 11.229 2.902 -5.995 1.00 96.19 92 ARG A O 1
ATOM 729 N N . LYS A 1 93 ? 11.561 3.824 -3.963 1.00 95.62 93 LYS A N 1
ATOM 730 C CA . LYS A 1 93 ? 12.729 4.648 -4.325 1.00 95.62 93 LYS A CA 1
ATOM 731 C C . LYS A 1 93 ? 13.886 3.803 -4.868 1.00 95.62 93 LYS A C 1
ATOM 733 O O . LYS A 1 93 ? 14.564 4.209 -5.810 1.00 95.62 93 LYS A O 1
ATOM 738 N N . ASN A 1 94 ? 14.090 2.619 -4.296 1.00 94.12 94 ASN A N 1
ATOM 739 C CA . ASN A 1 94 ? 15.176 1.713 -4.662 1.00 94.12 94 ASN A CA 1
ATOM 740 C C . ASN A 1 94 ? 14.821 0.731 -5.787 1.00 94.12 94 ASN A C 1
ATOM 742 O O . ASN A 1 94 ? 15.687 -0.020 -6.227 1.00 94.12 94 ASN A O 1
ATOM 746 N N . THR A 1 95 ? 13.585 0.740 -6.290 1.00 94.31 95 THR A N 1
ATOM 747 C CA . THR A 1 95 ? 13.200 -0.103 -7.425 1.00 94.31 95 THR A CA 1
ATOM 748 C C . THR A 1 95 ? 13.905 0.401 -8.682 1.00 94.31 95 THR A C 1
ATOM 750 O O . THR A 1 95 ? 13.634 1.509 -9.155 1.00 94.31 95 THR A O 1
ATOM 753 N N . ARG A 1 96 ? 14.829 -0.406 -9.202 1.00 91.50 96 ARG A N 1
ATOM 754 C CA . ARG A 1 96 ? 15.659 -0.133 -10.381 1.00 91.50 96 ARG A CA 1
ATOM 755 C C . ARG A 1 96 ? 15.729 -1.385 -11.240 1.00 91.50 96 ARG A C 1
ATOM 757 O O . ARG A 1 96 ? 15.517 -2.480 -10.726 1.00 91.50 96 ARG A O 1
ATOM 764 N N . LEU A 1 97 ? 16.041 -1.194 -12.516 1.00 90.44 97 LEU A N 1
ATOM 765 C CA . LEU A 1 97 ? 16.273 -2.283 -13.452 1.00 90.44 97 LEU A CA 1
ATOM 766 C C . LEU A 1 97 ? 17.400 -3.190 -12.933 1.00 90.44 97 LEU A C 1
ATOM 768 O O . LEU A 1 97 ? 18.474 -2.703 -12.575 1.00 90.44 97 LEU A O 1
ATOM 772 N N . ILE A 1 98 ? 17.138 -4.491 -12.888 1.00 86.94 98 ILE A N 1
ATOM 773 C CA . ILE A 1 98 ? 18.090 -5.535 -12.527 1.00 86.94 98 ILE A CA 1
ATOM 774 C C . ILE A 1 98 ? 18.445 -6.299 -13.803 1.00 86.94 98 ILE A C 1
ATOM 776 O O . ILE A 1 98 ? 17.570 -6.846 -14.470 1.00 86.94 98 ILE A O 1
ATOM 780 N N . GLY A 1 99 ? 19.739 -6.359 -14.116 1.00 82.19 99 GLY A N 1
ATOM 781 C CA . GLY A 1 99 ? 20.256 -7.009 -15.321 1.00 82.19 99 GLY A CA 1
ATOM 782 C C . GLY A 1 99 ? 20.576 -6.024 -16.447 1.00 82.19 99 GLY A C 1
ATOM 783 O O . GLY A 1 99 ? 20.639 -4.812 -16.242 1.00 82.19 99 GLY A O 1
ATOM 784 N N . LYS A 1 100 ? 20.836 -6.566 -17.641 1.00 75.19 100 LYS A N 1
ATOM 785 C CA . LYS A 1 100 ? 21.099 -5.785 -18.853 1.00 75.19 100 LYS A CA 1
ATOM 786 C C . LYS A 1 100 ? 19.823 -5.751 -19.691 1.00 75.19 100 LYS A C 1
ATOM 788 O O . LYS A 1 100 ? 19.398 -6.793 -20.172 1.00 75.19 100 LYS A O 1
ATOM 793 N N . GLN A 1 101 ? 19.245 -4.568 -19.864 1.00 77.12 101 GLN A N 1
ATOM 794 C CA . GLN A 1 101 ? 18.237 -4.307 -20.890 1.00 77.12 101 GLN A CA 1
ATOM 795 C C . GLN A 1 101 ? 18.950 -3.617 -22.051 1.00 77.12 101 GLN A C 1
ATOM 797 O O . GLN A 1 101 ? 19.675 -2.640 -21.827 1.00 77.12 101 GLN A O 1
ATOM 802 N N . THR A 1 102 ? 18.809 -4.144 -23.266 1.00 80.69 102 THR A N 1
ATOM 803 C CA . THR A 1 102 ? 19.449 -3.535 -24.437 1.00 80.69 102 THR A CA 1
ATOM 804 C C . THR A 1 102 ? 18.750 -2.225 -24.806 1.00 80.69 102 THR A C 1
ATOM 806 O O . THR A 1 102 ? 17.649 -1.925 -24.337 1.00 80.69 102 THR A O 1
ATOM 809 N N . VAL A 1 103 ? 19.400 -1.402 -25.630 1.00 78.44 103 VAL A N 1
ATOM 810 C CA . VAL A 1 103 ? 18.785 -0.161 -26.129 1.00 78.44 103 VAL A CA 1
ATOM 811 C C . VAL A 1 103 ? 17.547 -0.480 -26.973 1.00 78.44 103 VAL A C 1
ATOM 813 O O . VAL A 1 103 ? 16.533 0.193 -26.824 1.00 78.44 103 VAL A O 1
ATOM 816 N N . GLU A 1 104 ? 17.597 -1.547 -27.771 1.00 80.19 104 GLU A N 1
ATOM 817 C CA . GLU A 1 104 ? 16.480 -2.033 -28.591 1.00 80.19 104 GLU A CA 1
ATOM 818 C C . GLU A 1 104 ? 15.276 -2.436 -27.732 1.00 80.19 104 GLU A C 1
ATOM 820 O O . GLU A 1 104 ? 14.153 -2.020 -28.009 1.00 80.19 104 GLU A O 1
ATOM 825 N N . ASP A 1 105 ? 15.508 -3.155 -26.627 1.00 78.38 105 ASP A N 1
ATOM 826 C CA . ASP A 1 105 ? 14.438 -3.519 -25.691 1.00 78.38 105 ASP A CA 1
ATOM 827 C C . ASP A 1 105 ? 13.764 -2.279 -25.087 1.00 78.38 105 ASP A C 1
ATOM 829 O O . ASP A 1 105 ? 12.550 -2.258 -24.905 1.00 78.38 105 ASP A O 1
ATOM 833 N N . ARG A 1 106 ? 14.543 -1.233 -24.783 1.00 76.56 106 ARG A N 1
ATOM 834 C CA . ARG A 1 106 ? 14.013 0.025 -24.236 1.00 76.56 106 ARG A CA 1
ATOM 835 C C . ARG A 1 106 ? 13.209 0.814 -25.263 1.00 76.56 106 ARG A C 1
ATOM 837 O O . ARG A 1 106 ? 12.223 1.435 -24.876 1.00 76.56 106 ARG A O 1
ATOM 844 N N . ILE A 1 107 ? 13.646 0.821 -26.523 1.00 84.44 107 ILE A N 1
ATOM 845 C CA . ILE A 1 107 ? 12.930 1.481 -27.622 1.00 84.44 107 ILE A CA 1
ATOM 846 C C . ILE A 1 107 ? 11.588 0.786 -27.835 1.00 84.44 107 ILE A C 1
ATOM 848 O O . ILE A 1 107 ? 10.559 1.449 -27.779 1.00 84.44 107 ILE A O 1
ATOM 852 N N . ARG A 1 108 ? 11.583 -0.548 -27.937 1.00 85.06 108 ARG A N 1
ATOM 853 C CA . ARG A 1 108 ? 10.356 -1.341 -28.080 1.00 85.06 108 ARG A CA 1
ATOM 854 C C . ARG A 1 108 ? 9.378 -1.120 -26.922 1.00 85.06 108 ARG A C 1
ATOM 856 O O . ARG A 1 108 ? 8.186 -0.940 -27.152 1.00 85.06 108 ARG A O 1
ATOM 863 N N . ASP A 1 109 ? 9.866 -1.106 -25.679 1.00 81.19 109 ASP A N 1
ATOM 864 C CA . ASP A 1 109 ? 9.017 -0.843 -24.508 1.00 81.19 109 ASP A CA 1
ATOM 865 C C . ASP A 1 109 ? 8.413 0.575 -24.545 1.00 81.19 109 ASP A C 1
ATOM 867 O O . ASP A 1 109 ? 7.274 0.772 -24.124 1.00 81.19 109 ASP A O 1
ATOM 871 N N . ALA A 1 110 ? 9.161 1.564 -25.046 1.00 84.12 110 ALA A N 1
ATOM 872 C CA . ALA A 1 110 ? 8.684 2.937 -25.191 1.00 84.12 110 ALA A CA 1
ATOM 873 C C . ALA A 1 110 ? 7.668 3.086 -26.334 1.00 84.12 110 ALA A C 1
ATOM 875 O O . ALA A 1 110 ? 6.672 3.784 -26.167 1.00 84.12 110 ALA A O 1
ATOM 876 N N . GLU A 1 111 ? 7.878 2.410 -27.464 1.00 88.00 111 GLU A N 1
ATOM 877 C CA . GLU A 1 111 ? 6.931 2.378 -28.585 1.00 88.00 111 GLU A CA 1
ATOM 878 C C . GLU A 1 111 ? 5.594 1.753 -28.170 1.00 88.00 111 GLU A C 1
ATOM 880 O O . GLU A 1 111 ? 4.540 2.328 -28.437 1.00 88.00 111 GLU A O 1
ATOM 885 N N . ALA A 1 112 ? 5.629 0.643 -27.426 1.00 84.50 112 ALA A N 1
ATOM 886 C CA . ALA A 1 112 ? 4.424 0.010 -26.891 1.00 84.50 112 ALA A CA 1
ATOM 887 C C . ALA A 1 112 ? 3.671 0.908 -25.890 1.00 84.50 112 ALA A C 1
ATOM 889 O O . ALA A 1 112 ? 2.449 0.822 -25.762 1.00 84.50 112 ALA A O 1
ATOM 890 N N . GLU A 1 113 ? 4.384 1.764 -25.153 1.00 82.50 113 GLU A N 1
ATOM 891 C CA . GLU A 1 113 ? 3.758 2.759 -24.280 1.00 82.50 113 GLU A CA 1
ATOM 892 C C . GLU A 1 113 ? 3.140 3.909 -25.088 1.00 82.50 113 GLU A C 1
ATOM 894 O O . GLU A 1 113 ? 2.027 4.328 -24.784 1.00 82.50 113 GLU A O 1
ATOM 899 N N . ILE A 1 114 ? 3.806 4.381 -26.148 1.00 87.81 114 ILE A N 1
ATOM 900 C CA . ILE A 1 114 ? 3.254 5.394 -27.062 1.00 87.81 114 ILE A CA 1
ATOM 901 C C . ILE A 1 114 ? 1.958 4.892 -27.708 1.00 87.81 114 ILE A C 1
ATOM 903 O O . ILE A 1 114 ? 0.979 5.632 -27.739 1.00 87.81 114 ILE A O 1
ATOM 907 N N . GLU A 1 115 ? 1.923 3.640 -28.169 1.00 89.38 115 GLU A N 1
ATOM 908 C CA . GLU A 1 115 ? 0.721 3.014 -28.738 1.00 89.38 115 GLU A CA 1
ATOM 909 C C . GLU A 1 115 ? -0.425 2.908 -27.715 1.00 89.38 115 GLU A C 1
ATOM 911 O O . GLU A 1 115 ? -1.593 3.165 -28.019 1.00 89.38 115 GLU A O 1
ATOM 916 N N . ARG A 1 116 ? -0.104 2.579 -26.458 1.00 82.56 116 ARG A N 1
ATOM 917 C CA . ARG A 1 116 ? -1.097 2.598 -25.375 1.00 82.56 116 ARG A CA 1
ATOM 918 C C . ARG A 1 116 ? -1.628 3.999 -25.088 1.00 82.56 116 ARG A C 1
ATOM 920 O O . ARG A 1 116 ? -2.807 4.136 -24.794 1.00 82.56 116 ARG A O 1
ATOM 927 N N . LEU A 1 117 ? -0.789 5.028 -25.162 1.00 84.62 117 LEU A N 1
ATOM 928 C CA . LEU A 1 117 ? -1.213 6.412 -24.942 1.00 84.62 117 LEU A CA 1
ATOM 929 C C . LEU A 1 117 ? -2.016 6.979 -26.118 1.00 84.62 117 LEU A C 1
ATOM 931 O O . LEU A 1 117 ? -2.891 7.805 -25.893 1.00 84.62 117 LEU A O 1
ATOM 935 N N . SER A 1 118 ? -1.741 6.552 -27.352 1.00 86.38 118 SER A N 1
ATOM 936 C CA . SER A 1 118 ? -2.465 7.011 -28.545 1.00 86.38 118 SER A CA 1
ATOM 937 C C . SER A 1 118 ? -3.828 6.340 -28.743 1.00 86.38 118 SER A C 1
ATOM 939 O O . SER A 1 118 ? -4.612 6.794 -29.574 1.00 86.38 118 SER A O 1
ATOM 941 N N . SER A 1 119 ? -4.107 5.263 -28.003 1.00 79.25 119 SER A N 1
ATOM 942 C CA . SER A 1 119 ? -5.389 4.544 -28.007 1.00 79.25 119 SER A CA 1
ATOM 943 C C . SER A 1 119 ? -6.368 5.006 -26.917 1.00 79.25 119 SER A C 1
ATOM 945 O O . SER A 1 119 ? -7.470 4.458 -26.827 1.00 79.25 119 SER A O 1
ATOM 947 N N . VAL A 1 120 ? -5.986 6.010 -26.118 1.00 60.34 120 VAL A N 1
ATOM 948 C CA . VAL A 1 120 ? -6.833 6.720 -25.140 1.00 60.34 120 VAL A CA 1
ATOM 949 C C . VAL A 1 120 ? -7.339 8.020 -25.751 1.00 60.34 120 VAL A C 1
ATOM 951 O O . VAL A 1 120 ? -8.538 8.316 -25.554 1.00 60.34 120 VAL A O 1
#

Secondary structure (DSSP, 8-state):
--GGGIIIIIHHHHHHHHHHHHHHHHHHHS-SSSHHHHHHHHHHHHHHHHHHHHHHHHHHHHHHTT----HHHHHHHHHHHHHHHHHHHHHHHH----S---HHHHHHHHHHHHHHHHT-

Foldseek 3Di:
DDPVCCVVQVVVLVVLVVLLVVLQVQLVVLDQQAPVSLVSSLVSLVSSLVSLVVNLVSLVVCVVVVHPDDVVVSVVSNVVSVVVSVVSVVCSVPRDHDDDDDPVRNVVVVVVVVVVVVVD

pLDDT: mean 90.82, std 6.75, range [60.34, 98.38]

Sequence (120 aa):
MPKSCRFLIGVPTAETARSMVANINRAYHFYPSSSFNVLERRRYLTLAIADCEQLLLDMQCMKDAGLPINVNRLENLIKMADAEIGKLQSKRKNTRLIGKQTVEDRIRDAEAEIERLSSV

Radius of gyration: 18.95 Å; chains: 1; bounding box: 45×21×52 Å